Protein AF-A0AAJ1UH63-F1 (afdb_monomer_lite)

Radius of gyration: 32.22 Å; chains: 1; bounding box: 56×25×105 Å

Sequence (119 aa):
MSNEPPLLDRLIAAFDRLKSGQPEVLPPGALVSQNNVAREAGIPPAHFKKSRFGPLIAEVQAYVAQRDGALLSERAKSSSLELKLADAVARISELKSERDHLRSLLLSAEMKLAELARR

Secondary structure (DSSP, 8-state):
------HHHHHHHHHHHHHTT--SSSPTTPPP-HHHHHHHTTS-GGG--HHHHHHHHHHHHHHHHHHHHHHHHHHHHHHHHHHHHHHHHHHHHHHHHHHHHHHHHHHHHHHHHHHHTT-

pLDDT: mean 86.59, std 12.77, range [38.72, 97.81]

Foldseek 3Di:
DDPDDPLLVLLVVLQVCQVVQNQPQDDRPDHQDLQSSQVSSVHGSVVSDCVVRVPSNVVSVVVCCVVVVVVVVVVVVVVVVVVVVVVVVVVVVVVVVVVVVVVVVVVVVVVVVVVVVVD

Structure (mmCIF, N/CA/C/O backbone):
data_AF-A0AAJ1UH63-F1
#
_entry.id   AF-A0AAJ1UH63-F1
#
loop_
_atom_site.group_PDB
_atom_site.id
_atom_site.type_symbol
_atom_site.label_atom_id
_atom_site.label_alt_id
_atom_site.label_comp_id
_atom_site.label_asym_id
_atom_site.label_ent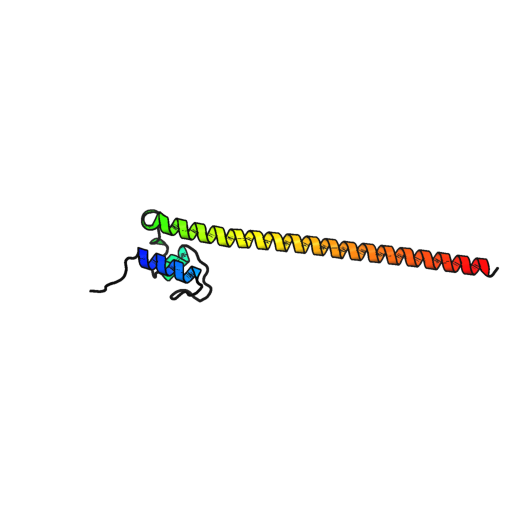ity_id
_atom_site.label_seq_id
_atom_site.pdbx_PDB_ins_code
_atom_site.Cartn_x
_atom_site.Cartn_y
_atom_site.Cartn_z
_atom_site.occupancy
_atom_site.B_iso_or_equiv
_atom_site.auth_seq_id
_atom_site.auth_comp_id
_atom_site.auth_asym_id
_atom_site.auth_atom_id
_atom_site.pdbx_PDB_model_num
ATOM 1 N N . MET A 1 1 ? 16.669 -11.370 -43.315 1.00 38.72 1 MET A N 1
ATOM 2 C CA . MET A 1 1 ? 16.872 -10.037 -42.711 1.00 38.72 1 MET A CA 1
ATOM 3 C C . MET A 1 1 ? 15.867 -9.929 -41.584 1.00 38.72 1 MET A C 1
ATOM 5 O O . MET A 1 1 ? 14.677 -9.944 -41.868 1.00 38.72 1 MET A O 1
ATOM 9 N N . SER A 1 2 ? 16.311 -10.006 -40.332 1.00 48.81 2 SER A N 1
ATOM 10 C CA . SER A 1 2 ? 15.406 -10.068 -39.181 1.00 48.81 2 SER A CA 1
ATOM 11 C C . SER A 1 2 ? 14.590 -8.777 -39.102 1.00 48.81 2 SER A C 1
ATOM 13 O O . SER A 1 2 ? 15.155 -7.709 -38.882 1.00 48.81 2 SER A O 1
ATOM 15 N N . ASN A 1 3 ? 13.277 -8.885 -39.324 1.00 59.88 3 ASN A N 1
ATOM 16 C CA . ASN A 1 3 ? 12.290 -7.813 -39.163 1.00 59.88 3 ASN A CA 1
ATOM 17 C C . ASN A 1 3 ? 12.038 -7.601 -37.665 1.00 59.88 3 ASN A C 1
ATOM 19 O O . ASN A 1 3 ? 10.971 -7.881 -37.128 1.00 59.88 3 ASN A O 1
ATOM 23 N N . GLU A 1 4 ? 13.092 -7.229 -36.955 1.00 62.56 4 GLU A N 1
ATOM 24 C CA . GLU A 1 4 ? 13.017 -6.994 -35.529 1.00 62.56 4 GLU A CA 1
ATOM 25 C C . GLU A 1 4 ? 12.372 -5.615 -35.312 1.00 62.56 4 GLU A C 1
ATOM 27 O O . GLU A 1 4 ? 12.856 -4.632 -35.883 1.00 62.56 4 GLU A O 1
ATOM 32 N N . PRO A 1 5 ? 11.281 -5.510 -34.530 1.00 75.25 5 PRO A N 1
ATOM 33 C CA . PRO A 1 5 ? 10.576 -4.247 -34.366 1.00 75.25 5 PRO A CA 1
ATOM 34 C C . PRO A 1 5 ? 11.512 -3.181 -33.775 1.00 75.25 5 PRO A C 1
ATOM 36 O O . PRO A 1 5 ? 12.417 -3.532 -32.996 1.00 75.25 5 PRO A O 1
ATOM 39 N N . PRO A 1 6 ? 11.313 -1.895 -34.124 1.00 87.75 6 PRO A N 1
ATOM 40 C CA . PRO A 1 6 ? 12.047 -0.778 -33.549 1.00 87.75 6 PRO A CA 1
ATOM 41 C C . PRO A 1 6 ? 12.139 -0.872 -32.024 1.00 87.75 6 PRO A C 1
ATOM 43 O O . PRO A 1 6 ? 11.203 -1.286 -31.343 1.00 87.75 6 PRO A O 1
ATOM 46 N N . LEU A 1 7 ? 13.277 -0.458 -31.461 1.00 88.31 7 LEU A N 1
ATOM 47 C CA . LEU A 1 7 ? 13.511 -0.536 -30.014 1.00 88.31 7 LEU A CA 1
ATOM 48 C C . LEU A 1 7 ? 12.436 0.210 -29.199 1.00 88.31 7 LEU A C 1
ATOM 50 O O . LEU A 1 7 ? 12.088 -0.221 -28.102 1.00 88.31 7 LEU A O 1
ATOM 54 N N . LEU A 1 8 ? 11.903 1.309 -29.740 1.00 90.44 8 LEU A N 1
ATOM 55 C CA . LEU A 1 8 ? 10.802 2.046 -29.125 1.00 90.44 8 LEU A CA 1
ATOM 56 C C . LEU A 1 8 ? 9.556 1.164 -28.964 1.00 90.44 8 LEU A C 1
ATOM 58 O O . LEU A 1 8 ? 9.001 1.102 -27.872 1.00 90.44 8 LEU A O 1
ATOM 62 N N . ASP A 1 9 ? 9.178 0.429 -30.006 1.00 91.94 9 ASP A N 1
ATOM 63 C CA . ASP A 1 9 ? 7.978 -0.413 -30.006 1.00 91.94 9 ASP A CA 1
ATOM 64 C C . ASP A 1 9 ? 8.105 -1.558 -28.999 1.00 91.94 9 ASP A C 1
ATOM 66 O O . ASP A 1 9 ? 7.150 -1.889 -28.300 1.00 91.94 9 ASP A O 1
ATOM 70 N N . ARG A 1 10 ? 9.313 -2.114 -28.839 1.00 93.19 10 ARG A N 1
ATOM 71 C CA . ARG A 1 10 ? 9.578 -3.128 -27.804 1.00 93.19 10 ARG A CA 1
ATOM 72 C C . ARG A 1 10 ? 9.453 -2.569 -26.398 1.00 93.19 10 ARG A C 1
ATOM 74 O O . ARG A 1 10 ? 8.945 -3.257 -25.519 1.00 93.19 10 ARG A O 1
ATOM 81 N N . LEU A 1 11 ? 9.918 -1.341 -26.177 1.00 94.00 11 LEU A N 1
ATOM 82 C CA . LEU A 1 11 ? 9.798 -0.672 -24.883 1.00 94.00 11 LEU A CA 1
ATOM 83 C C . LEU A 1 11 ? 8.340 -0.336 -24.553 1.00 94.00 11 LEU A C 1
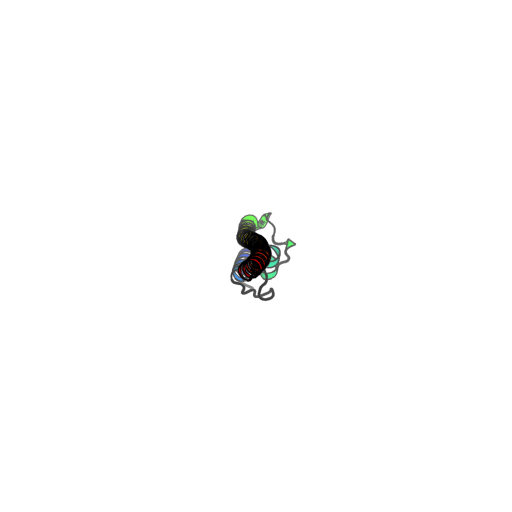ATOM 85 O O . LEU A 1 11 ? 7.944 -0.470 -23.397 1.00 94.00 11 LEU A O 1
ATOM 89 N N . ILE A 1 12 ? 7.547 0.050 -25.554 1.00 93.94 12 ILE A N 1
ATOM 90 C CA . ILE A 1 12 ? 6.104 0.276 -25.405 1.00 93.94 12 ILE A CA 1
ATOM 91 C C . ILE A 1 12 ? 5.400 -1.044 -25.067 1.00 93.94 12 ILE A C 1
ATOM 93 O O . ILE A 1 12 ? 4.725 -1.125 -24.045 1.00 93.94 12 ILE A O 1
ATOM 97 N N . ALA A 1 13 ? 5.640 -2.107 -25.840 1.00 94.56 13 ALA A N 1
ATOM 98 C CA . ALA A 1 13 ? 5.045 -3.419 -25.588 1.00 94.56 13 ALA A CA 1
ATOM 99 C C . ALA A 1 13 ? 5.424 -3.975 -24.204 1.00 94.56 13 ALA A C 1
ATOM 101 O O . ALA A 1 13 ? 4.571 -4.470 -23.470 1.00 94.56 13 ALA A O 1
ATOM 102 N N . ALA A 1 14 ? 6.691 -3.838 -23.805 1.00 94.81 14 ALA A N 1
ATOM 103 C CA . ALA A 1 14 ? 7.162 -4.211 -22.474 1.00 94.81 14 ALA A CA 1
ATOM 104 C C . ALA A 1 14 ? 6.456 -3.423 -21.360 1.00 94.81 14 ALA A C 1
ATOM 106 O O . ALA A 1 14 ? 6.101 -3.982 -20.322 1.00 94.81 14 ALA A O 1
ATOM 107 N N . PHE A 1 15 ? 6.234 -2.124 -21.567 1.00 95.44 15 PHE A N 1
ATOM 108 C CA . PHE A 1 15 ? 5.482 -1.301 -20.628 1.00 95.44 15 PHE A CA 1
ATOM 109 C C . PHE A 1 15 ? 4.021 -1.749 -20.518 1.00 95.44 15 PHE A C 1
ATOM 111 O O . PHE A 1 15 ? 3.519 -1.884 -19.402 1.00 95.44 15 PHE A O 1
ATOM 118 N N . ASP A 1 16 ? 3.362 -2.054 -21.635 1.00 94.81 16 ASP A N 1
ATOM 119 C CA . ASP A 1 16 ? 1.983 -2.551 -21.648 1.00 94.81 16 ASP A CA 1
ATOM 120 C C . ASP A 1 16 ? 1.839 -3.903 -20.942 1.00 94.81 16 ASP A C 1
ATOM 122 O O . ASP A 1 16 ? 0.958 -4.053 -20.092 1.00 94.81 16 ASP A O 1
ATOM 126 N N . ARG A 1 17 ? 2.756 -4.846 -21.189 1.00 93.56 17 ARG A N 1
ATOM 127 C CA . ARG A 1 17 ? 2.790 -6.146 -20.495 1.00 93.56 17 ARG A CA 1
ATOM 128 C C . ARG A 1 17 ? 2.945 -6.013 -18.985 1.00 93.56 17 ARG A C 1
ATOM 130 O O . ARG A 1 17 ? 2.287 -6.721 -18.220 1.00 93.56 17 ARG 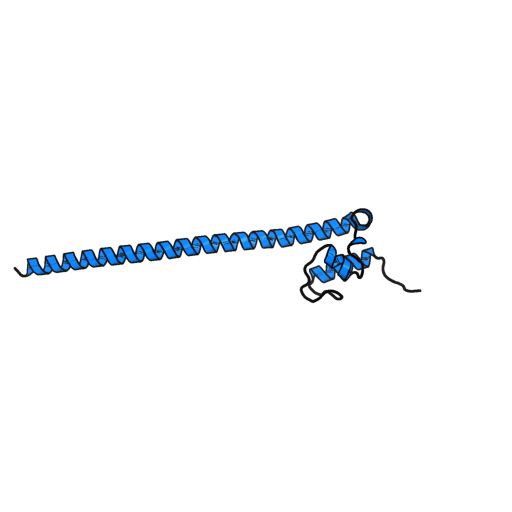A O 1
ATOM 137 N N . LEU A 1 18 ? 3.792 -5.085 -18.535 1.00 93.31 18 LEU A N 1
ATOM 138 C CA . LEU A 1 18 ? 3.957 -4.818 -17.106 1.00 93.31 18 LEU A CA 1
ATOM 139 C C . LEU A 1 18 ? 2.715 -4.149 -16.503 1.00 93.31 18 LEU A C 1
ATOM 141 O O . LEU A 1 18 ? 2.363 -4.464 -15.368 1.00 93.31 18 LEU A O 1
ATOM 145 N N . LYS A 1 19 ? 2.017 -3.276 -17.246 1.00 92.12 19 LYS A N 1
ATOM 146 C CA . LYS A 1 19 ? 0.733 -2.696 -16.805 1.00 92.12 19 LYS A CA 1
ATOM 147 C C . LYS A 1 19 ? -0.358 -3.760 -16.660 1.00 92.12 19 LYS A C 1
ATOM 149 O O . LYS A 1 19 ? -1.152 -3.673 -15.728 1.00 92.12 19 LYS A O 1
ATOM 154 N N . SER A 1 20 ? -0.394 -4.757 -17.546 1.00 90.44 20 SER A N 1
ATOM 155 C CA . SER A 1 20 ? -1.369 -5.857 -17.500 1.00 90.44 20 SER A CA 1
ATOM 156 C C . SER A 1 20 ? -0.972 -7.006 -16.566 1.00 90.44 20 SER A C 1
ATOM 158 O O . SER A 1 20 ? -1.728 -7.966 -16.428 1.00 90.44 20 SER A O 1
ATOM 160 N N . GLY A 1 21 ? 0.208 -6.942 -15.938 1.00 88.56 21 GLY A N 1
ATOM 161 C CA . GLY A 1 21 ? 0.711 -7.990 -15.047 1.00 88.56 21 GLY A CA 1
ATOM 162 C C . GLY A 1 21 ? 1.076 -9.298 -15.758 1.00 88.56 21 GLY A C 1
ATOM 163 O O . GLY A 1 21 ? 1.144 -10.335 -15.105 1.00 88.56 21 GLY A O 1
ATOM 164 N N . GLN A 1 22 ? 1.316 -9.251 -17.072 1.00 90.62 22 GLN A N 1
ATOM 165 C CA . GLN A 1 22 ? 1.680 -10.400 -17.910 1.00 90.62 22 GLN A CA 1
ATOM 166 C C . GLN A 1 22 ? 3.087 -10.208 -18.509 1.00 90.62 22 GLN A C 1
ATOM 168 O O . GLN A 1 22 ? 3.214 -10.060 -19.725 1.00 90.62 22 GLN A O 1
ATOM 173 N N . PRO A 1 23 ? 4.149 -10.125 -17.683 1.00 92.00 23 PRO A N 1
ATOM 174 C CA . PRO A 1 23 ? 5.512 -10.043 -18.193 1.00 92.00 23 PRO A CA 1
ATOM 175 C C . PRO A 1 23 ? 5.919 -11.353 -18.880 1.00 92.00 23 PRO A C 1
ATOM 177 O O . PRO A 1 23 ? 5.549 -12.441 -18.443 1.00 92.00 23 PRO A O 1
ATOM 180 N N . GLU A 1 24 ? 6.698 -11.233 -19.950 1.00 92.69 24 GLU A N 1
ATOM 181 C CA . GLU A 1 24 ? 7.255 -12.355 -20.711 1.00 92.69 24 GLU A CA 1
ATOM 182 C C . GLU A 1 24 ? 8.691 -12.673 -20.278 1.00 92.69 24 GLU A C 1
ATOM 184 O O . GLU A 1 24 ? 9.097 -13.833 -20.290 1.00 92.69 24 GLU A O 1
ATOM 189 N N . VAL A 1 25 ? 9.471 -11.650 -19.905 1.00 91.75 25 VAL A N 1
ATOM 190 C CA . VAL A 1 25 ? 10.890 -11.800 -19.536 1.00 91.75 25 VAL A CA 1
ATOM 191 C C . VAL A 1 25 ? 11.071 -11.768 -18.022 1.00 91.75 25 VAL A C 1
ATOM 193 O O . VAL A 1 25 ? 11.843 -12.546 -17.460 1.00 91.75 25 VAL A O 1
ATOM 196 N N . LEU A 1 26 ? 10.391 -10.843 -17.347 1.00 91.69 26 LEU A N 1
ATOM 197 C CA . LEU A 1 26 ? 10.406 -10.736 -15.894 1.00 91.69 26 LEU A CA 1
ATOM 198 C C . LEU A 1 26 ? 9.431 -11.732 -15.246 1.00 91.69 26 LEU A C 1
ATOM 200 O O . LEU A 1 26 ? 8.466 -12.159 -15.875 1.00 91.69 26 LEU A O 1
ATOM 204 N N . PRO A 1 27 ? 9.645 -12.103 -13.970 1.00 89.00 27 PRO A N 1
ATOM 205 C CA . PRO A 1 27 ? 8.719 -12.979 -13.268 1.00 89.00 27 PRO A CA 1
ATOM 206 C C . PRO A 1 27 ? 7.316 -12.353 -13.155 1.00 89.00 27 PRO A C 1
ATOM 208 O O . PRO A 1 27 ? 7.200 -11.126 -13.030 1.00 89.00 27 PRO A O 1
ATOM 211 N N . PRO A 1 28 ? 6.252 -13.177 -13.126 1.00 84.88 28 PRO A N 1
ATOM 212 C CA . PRO A 1 28 ? 4.891 -12.711 -12.887 1.00 84.88 28 PRO A CA 1
ATOM 213 C C . PRO A 1 28 ? 4.796 -11.851 -11.621 1.00 84.88 28 PRO A C 1
ATOM 215 O O . PRO A 1 28 ? 5.395 -12.166 -10.593 1.00 84.88 28 PRO A O 1
ATOM 218 N N . GLY A 1 29 ? 4.051 -10.746 -11.698 1.00 82.12 29 GLY A N 1
ATOM 219 C CA . GLY A 1 29 ? 3.934 -9.781 -10.598 1.00 82.12 29 GLY A CA 1
ATOM 220 C C . GLY A 1 29 ? 5.065 -8.748 -10.518 1.00 82.12 29 GLY A C 1
ATOM 221 O O . GLY A 1 29 ? 5.094 -7.948 -9.581 1.00 82.12 29 GLY A O 1
ATOM 222 N N . ALA A 1 30 ? 5.985 -8.715 -11.489 1.00 87.69 30 ALA A N 1
ATOM 223 C CA . ALA A 1 30 ? 6.976 -7.650 -11.585 1.00 87.69 30 ALA A CA 1
ATOM 224 C C . ALA A 1 30 ? 6.308 -6.266 -11.670 1.00 87.69 30 ALA A C 1
ATOM 226 O O . ALA A 1 30 ? 5.490 -5.987 -12.545 1.00 87.69 30 ALA A O 1
ATOM 227 N N . LEU A 1 31 ? 6.693 -5.370 -10.760 1.00 88.50 31 LEU A N 1
ATOM 228 C CA . LEU A 1 31 ? 6.152 -4.015 -10.711 1.00 88.50 31 LEU A CA 1
ATOM 229 C C . LEU A 1 31 ? 6.609 -3.189 -11.916 1.00 88.50 31 LEU A C 1
ATOM 231 O O . LEU A 1 31 ? 7.778 -3.221 -12.306 1.00 88.50 31 LEU A O 1
ATOM 235 N N . VAL A 1 32 ? 5.715 -2.349 -12.435 1.00 91.69 32 VAL A N 1
ATOM 236 C CA . VAL A 1 32 ? 6.075 -1.323 -13.418 1.00 91.69 32 VAL A CA 1
ATOM 237 C C . VAL A 1 32 ? 7.121 -0.377 -12.817 1.00 91.69 32 VAL A C 1
ATOM 239 O O . VAL A 1 32 ? 6.901 0.209 -11.754 1.00 91.69 32 VAL A O 1
ATOM 242 N N . SER A 1 33 ? 8.265 -0.257 -13.493 1.00 92.38 33 SER A N 1
ATOM 243 C CA . SER A 1 33 ? 9.332 0.717 -13.234 1.00 92.38 33 SER A CA 1
ATOM 244 C C . SER A 1 33 ? 10.179 0.889 -14.497 1.00 92.38 33 SER A C 1
ATOM 246 O O . SER A 1 33 ? 10.234 -0.018 -15.324 1.00 92.38 33 SER A O 1
ATOM 248 N N . GLN A 1 34 ? 10.893 2.010 -14.640 1.00 91.50 34 GLN A N 1
ATOM 249 C CA . GLN A 1 34 ? 11.759 2.259 -15.803 1.00 91.50 34 GLN A CA 1
ATOM 250 C C . GLN A 1 34 ? 12.779 1.122 -16.029 1.00 91.50 34 GLN A C 1
ATOM 252 O O . GLN A 1 34 ? 12.992 0.682 -17.156 1.00 91.50 34 GLN A O 1
ATOM 257 N N . ASN A 1 35 ? 13.368 0.599 -14.951 1.00 93.38 35 ASN A N 1
ATOM 258 C CA . ASN A 1 35 ? 14.337 -0.497 -15.021 1.00 93.38 35 ASN A CA 1
ATOM 259 C C . ASN A 1 35 ? 13.696 -1.812 -15.464 1.00 93.38 35 ASN A C 1
ATOM 261 O O . ASN A 1 35 ? 14.298 -2.559 -16.234 1.00 93.38 35 ASN A O 1
ATOM 265 N N . ASN A 1 36 ? 12.486 -2.089 -14.979 1.00 93.56 36 ASN A N 1
ATOM 266 C CA . ASN A 1 36 ? 11.769 -3.304 -15.335 1.00 93.56 36 ASN A CA 1
ATOM 267 C C . ASN A 1 36 ? 11.267 -3.243 -16.775 1.00 93.56 36 ASN A C 1
ATOM 269 O O . ASN A 1 36 ? 11.429 -4.222 -17.482 1.00 93.56 36 ASN A O 1
ATOM 273 N N . VAL A 1 37 ? 10.792 -2.086 -17.247 1.00 94.56 37 VAL A N 1
ATOM 274 C CA . VAL A 1 37 ? 10.434 -1.873 -18.660 1.00 94.56 37 VAL A CA 1
ATOM 275 C C . VAL A 1 37 ? 11.636 -2.131 -19.574 1.00 94.56 37 VAL A C 1
ATOM 277 O O . VAL A 1 37 ? 11.506 -2.818 -20.581 1.00 94.56 37 VAL A O 1
ATOM 280 N N . ALA A 1 38 ? 12.828 -1.650 -19.204 1.00 94.44 38 ALA A N 1
ATOM 281 C CA . ALA A 1 38 ? 14.043 -1.913 -19.976 1.00 94.44 38 ALA A CA 1
ATOM 282 C C . ALA A 1 38 ? 14.398 -3.410 -20.019 1.00 94.44 38 ALA A C 1
ATOM 284 O O . ALA A 1 38 ? 14.632 -3.954 -21.097 1.00 94.44 38 ALA A O 1
ATOM 285 N N . ARG A 1 39 ? 14.397 -4.083 -18.859 1.00 94.50 39 ARG A N 1
ATOM 286 C CA . ARG A 1 39 ? 14.691 -5.524 -18.759 1.00 94.50 39 ARG A CA 1
ATOM 287 C C . ARG A 1 39 ? 13.667 -6.375 -19.506 1.00 94.50 39 ARG A C 1
ATOM 289 O O . ARG A 1 39 ? 14.049 -7.320 -20.182 1.00 94.50 39 ARG A O 1
ATOM 296 N N . GLU A 1 40 ? 12.400 -5.998 -19.419 1.00 94.06 40 GLU A N 1
ATOM 297 C CA . GLU A 1 40 ? 11.284 -6.652 -20.098 1.00 94.06 40 GLU A CA 1
ATOM 298 C C . GLU A 1 40 ? 11.352 -6.481 -21.624 1.00 94.06 40 GLU A C 1
ATOM 300 O O . GLU A 1 40 ? 10.992 -7.388 -22.368 1.00 94.06 40 GLU A O 1
ATOM 305 N N . ALA A 1 41 ? 11.892 -5.359 -22.106 1.00 93.38 41 ALA A N 1
ATOM 306 C CA . ALA A 1 41 ? 12.201 -5.141 -23.521 1.00 93.38 41 ALA A CA 1
ATOM 307 C C . ALA A 1 41 ? 13.520 -5.801 -23.976 1.00 93.38 41 ALA A C 1
ATOM 309 O O . ALA A 1 41 ? 13.927 -5.627 -25.127 1.00 93.38 41 ALA A O 1
ATOM 310 N N . GLY A 1 42 ? 14.217 -6.518 -23.086 1.00 92.19 42 GLY A N 1
ATOM 311 C CA . GLY A 1 42 ? 15.479 -7.196 -23.383 1.00 92.19 42 GLY A CA 1
ATOM 312 C C . GLY A 1 42 ? 16.696 -6.271 -23.471 1.00 92.19 42 GLY A C 1
ATOM 313 O O . GLY A 1 42 ? 17.727 -6.675 -24.006 1.00 92.19 42 GLY A O 1
ATOM 314 N N . ILE A 1 43 ? 16.613 -5.038 -22.954 1.00 92.31 43 ILE A N 1
ATOM 315 C CA . ILE A 1 43 ? 17.736 -4.095 -22.959 1.00 92.31 43 ILE A CA 1
ATOM 316 C C . ILE A 1 43 ? 18.259 -3.776 -21.552 1.00 92.31 43 ILE A C 1
ATOM 318 O O . ILE A 1 43 ? 17.506 -3.718 -20.577 1.00 92.31 43 ILE A O 1
ATOM 322 N N . PRO A 1 44 ? 19.564 -3.478 -21.411 1.00 91.50 44 PRO A N 1
ATOM 323 C CA . PRO A 1 44 ? 20.091 -2.986 -20.147 1.00 91.50 44 PRO A CA 1
ATOM 324 C C . PRO A 1 44 ? 19.451 -1.636 -19.772 1.00 91.50 44 PRO A C 1
ATOM 326 O O . PRO A 1 44 ? 19.366 -0.759 -20.639 1.00 91.50 44 PRO A O 1
ATOM 329 N N . PRO A 1 45 ? 19.098 -1.395 -18.493 1.00 89.94 45 PRO A N 1
ATOM 330 C CA . PRO A 1 45 ? 18.500 -0.130 -18.044 1.00 89.94 45 PRO A CA 1
ATOM 331 C C . PRO A 1 45 ? 19.304 1.116 -18.432 1.00 89.94 45 PRO A C 1
ATOM 333 O O . PRO A 1 45 ? 18.736 2.158 -18.747 1.00 89.94 45 PRO A O 1
ATOM 336 N N . ALA A 1 46 ? 20.633 0.987 -18.508 1.00 88.31 46 ALA A N 1
ATOM 337 C CA . ALA A 1 46 ? 21.534 2.047 -18.952 1.00 88.31 46 ALA A CA 1
ATOM 338 C C . ALA A 1 46 ? 21.247 2.553 -20.381 1.00 88.31 46 ALA A C 1
ATOM 340 O O . ALA A 1 46 ? 21.626 3.675 -20.710 1.00 88.31 46 ALA A O 1
ATOM 341 N N . HIS A 1 47 ? 20.582 1.768 -21.233 1.00 87.62 47 HIS A N 1
ATOM 342 C CA . HIS A 1 47 ? 20.229 2.166 -22.597 1.00 87.62 47 HIS A CA 1
ATOM 343 C C . HIS A 1 47 ? 18.895 2.917 -22.684 1.00 87.62 47 HIS A C 1
ATOM 345 O O . HIS A 1 47 ? 18.691 3.656 -23.656 1.00 87.62 47 HIS A O 1
ATOM 351 N N . PHE A 1 48 ? 18.039 2.812 -21.662 1.00 90.38 48 PHE A N 1
ATOM 352 C CA . PHE A 1 48 ? 16.741 3.480 -21.587 1.00 90.38 48 PHE A CA 1
ATOM 353 C C . PHE A 1 48 ? 16.865 4.868 -20.937 1.00 90.38 48 PHE A C 1
ATOM 355 O O . PHE A 1 48 ? 16.503 5.086 -19.780 1.00 90.38 48 PHE A O 1
ATOM 362 N N . LYS A 1 49 ? 17.444 5.816 -21.687 1.00 89.00 49 LYS A N 1
ATOM 363 C CA . LYS A 1 49 ? 17.746 7.185 -21.225 1.00 89.00 49 LYS A CA 1
ATOM 364 C C . LYS A 1 49 ? 16.739 8.221 -21.734 1.00 89.00 49 LYS A C 1
ATOM 366 O O . LYS A 1 49 ? 16.272 8.138 -22.872 1.00 89.00 49 LYS A O 1
ATOM 371 N N . LYS A 1 50 ? 16.514 9.269 -20.927 1.00 83.56 50 LYS A N 1
ATOM 372 C CA . LYS A 1 50 ? 15.631 10.415 -21.241 1.00 83.56 50 LYS A CA 1
ATOM 373 C C . LYS A 1 50 ? 15.972 11.120 -22.555 1.00 83.56 50 LYS A C 1
ATOM 375 O O . LYS A 1 50 ? 15.067 11.579 -23.234 1.00 83.56 50 LYS A O 1
ATOM 380 N N . SER A 1 51 ? 17.249 11.161 -22.937 1.00 87.38 51 SER A N 1
ATOM 381 C CA . SER A 1 51 ? 17.691 11.804 -24.181 1.00 87.38 51 SER A CA 1
ATOM 382 C C . SER A 1 51 ? 17.132 11.156 -25.450 1.00 87.38 51 SER A C 1
ATOM 384 O O . SER A 1 51 ? 17.022 11.832 -26.464 1.00 87.38 51 SER A O 1
ATOM 386 N N . ARG A 1 52 ? 16.796 9.859 -25.408 1.00 85.50 52 ARG A N 1
ATOM 387 C CA . ARG A 1 52 ? 16.287 9.107 -26.569 1.00 85.50 52 ARG A CA 1
ATOM 388 C C . ARG A 1 52 ? 14.815 8.732 -26.445 1.00 85.50 52 ARG A C 1
ATOM 390 O O . ARG A 1 52 ? 14.131 8.638 -27.451 1.00 85.50 52 ARG A O 1
ATOM 397 N N . PHE A 1 53 ? 14.334 8.536 -25.218 1.00 91.12 53 PHE A N 1
ATOM 398 C CA . PHE A 1 53 ? 12.990 8.019 -24.944 1.00 91.12 53 PHE A CA 1
ATOM 399 C C . PHE A 1 53 ? 12.224 8.882 -23.934 1.00 91.12 53 PHE A C 1
ATOM 401 O O . PHE A 1 53 ? 11.461 8.366 -23.121 1.00 91.12 53 PHE A O 1
ATOM 408 N N . GLY A 1 54 ? 12.462 10.196 -23.945 1.00 89.88 54 GLY A N 1
ATOM 409 C CA . GLY A 1 54 ? 11.874 11.155 -23.004 1.00 89.88 54 GLY A CA 1
ATOM 410 C C . GLY A 1 54 ? 10.360 11.004 -22.804 1.00 89.88 54 GLY A C 1
ATOM 411 O O . GLY A 1 54 ? 9.951 10.868 -21.651 1.00 89.88 54 GLY A O 1
ATOM 412 N N . PRO A 1 55 ? 9.546 10.952 -23.878 1.00 92.31 55 PRO A N 1
ATOM 413 C CA . PRO A 1 55 ? 8.095 10.793 -23.763 1.00 92.31 55 PRO A CA 1
ATOM 414 C C . PRO A 1 55 ? 7.680 9.505 -23.039 1.00 92.31 55 PRO A C 1
ATOM 416 O O . PRO A 1 55 ? 6.931 9.562 -22.069 1.00 92.31 55 PRO A O 1
ATOM 419 N N . LEU A 1 56 ? 8.241 8.358 -23.435 1.00 92.38 56 LEU A N 1
ATOM 420 C CA . LEU A 1 56 ? 7.912 7.068 -22.823 1.00 92.38 56 LEU A CA 1
ATOM 421 C C . LEU A 1 56 ? 8.359 6.998 -21.356 1.00 92.38 56 LEU A C 1
ATOM 423 O O . LEU A 1 56 ? 7.645 6.484 -20.504 1.00 92.38 56 LEU A O 1
ATOM 427 N N . ILE A 1 57 ? 9.533 7.545 -21.027 1.00 91.94 57 ILE A N 1
ATOM 428 C CA . ILE A 1 57 ? 9.999 7.600 -19.635 1.00 91.94 57 ILE A CA 1
ATOM 429 C C . ILE A 1 57 ? 9.072 8.476 -18.788 1.00 91.94 57 ILE A C 1
ATOM 431 O O . ILE A 1 57 ? 8.793 8.118 -17.645 1.00 91.94 57 ILE A O 1
ATOM 435 N N . ALA A 1 58 ? 8.586 9.596 -19.329 1.00 90.12 58 ALA A N 1
ATOM 436 C CA . ALA A 1 58 ? 7.623 10.446 -18.636 1.00 90.12 58 ALA A CA 1
ATOM 437 C C . ALA A 1 58 ? 6.303 9.704 -18.377 1.00 90.12 58 ALA A C 1
ATOM 439 O O . ALA A 1 58 ? 5.769 9.789 -17.274 1.00 90.12 58 ALA A O 1
ATOM 440 N N . GLU A 1 59 ? 5.825 8.918 -19.342 1.00 93.44 59 GLU A N 1
ATOM 441 C CA . GLU A 1 59 ? 4.624 8.092 -19.188 1.00 93.44 59 GLU A CA 1
ATOM 442 C C . GLU A 1 59 ? 4.801 7.005 -18.115 1.00 93.44 59 GLU A C 1
ATOM 444 O O . GLU A 1 59 ? 3.966 6.869 -17.220 1.00 93.44 59 GLU A O 1
ATOM 449 N N . VAL A 1 60 ? 5.931 6.289 -18.130 1.00 92.06 60 VAL A N 1
ATOM 450 C CA . VAL A 1 60 ? 6.267 5.297 -17.094 1.00 92.06 60 VAL A CA 1
ATOM 451 C C . VAL A 1 60 ? 6.313 5.952 -15.711 1.00 92.06 60 VAL A C 1
ATOM 453 O O . VAL A 1 60 ? 5.796 5.397 -14.743 1.00 92.06 60 VAL A O 1
ATOM 456 N N . GLN A 1 61 ? 6.914 7.139 -15.602 1.00 89.75 61 GLN A N 1
ATOM 457 C CA . GLN A 1 61 ? 6.988 7.885 -14.344 1.00 89.75 61 GLN A CA 1
ATOM 458 C C . GLN A 1 61 ? 5.608 8.345 -13.868 1.00 89.75 61 GLN A C 1
ATOM 460 O O . GLN A 1 61 ? 5.311 8.212 -12.682 1.00 89.75 61 GLN A O 1
ATOM 465 N N . ALA A 1 62 ? 4.754 8.823 -14.774 1.00 89.19 62 ALA A N 1
ATOM 466 C CA . ALA A 1 62 ? 3.386 9.215 -14.458 1.00 89.19 62 ALA A CA 1
ATOM 467 C C . ALA A 1 62 ? 2.559 8.023 -13.954 1.00 89.19 62 ALA A C 1
ATOM 469 O O . ALA A 1 62 ? 1.880 8.133 -12.934 1.00 89.19 62 ALA A O 1
ATOM 470 N N . TYR A 1 63 ? 2.679 6.864 -14.606 1.00 89.94 63 TYR A N 1
ATOM 471 C CA . TYR A 1 63 ? 2.003 5.638 -14.184 1.00 89.94 63 TYR A CA 1
ATOM 472 C C . TYR A 1 63 ? 2.447 5.186 -12.786 1.00 89.94 63 TYR A C 1
ATOM 474 O O . TYR A 1 63 ? 1.617 4.876 -11.930 1.00 89.94 63 TYR A O 1
ATOM 482 N N . VAL A 1 64 ? 3.760 5.181 -12.524 1.00 88.25 64 VAL A N 1
ATOM 483 C CA . VAL A 1 64 ? 4.303 4.831 -11.201 1.00 88.25 64 VAL A CA 1
ATOM 484 C C . VAL A 1 64 ? 3.824 5.818 -10.139 1.00 88.25 64 VAL A C 1
ATOM 486 O O . VAL A 1 64 ? 3.378 5.386 -9.082 1.00 88.25 64 VAL A O 1
ATOM 489 N N . ALA A 1 65 ? 3.838 7.123 -10.424 1.00 85.00 65 ALA A N 1
ATOM 490 C CA . ALA A 1 65 ? 3.362 8.145 -9.496 1.00 85.00 65 ALA A CA 1
ATOM 491 C C . ALA A 1 65 ? 1.863 8.007 -9.183 1.00 85.00 65 ALA A C 1
ATOM 493 O O . ALA A 1 65 ? 1.465 8.160 -8.031 1.00 85.00 65 ALA A O 1
ATOM 494 N N . GLN A 1 66 ? 1.032 7.678 -10.176 1.00 83.88 66 GLN A N 1
ATOM 495 C CA . GLN A 1 66 ? -0.397 7.434 -9.971 1.00 83.88 66 GLN A CA 1
ATOM 496 C C . GLN A 1 66 ? -0.641 6.190 -9.109 1.00 83.88 66 GLN A C 1
ATOM 498 O O . GLN A 1 66 ? -1.431 6.238 -8.164 1.00 83.88 66 GLN A O 1
ATOM 503 N N . ARG A 1 67 ? 0.060 5.088 -9.398 1.00 81.12 67 ARG A N 1
ATOM 504 C CA . ARG A 1 67 ? -0.038 3.850 -8.618 1.00 81.12 67 ARG A CA 1
ATOM 505 C C . ARG A 1 67 ? 0.441 4.060 -7.184 1.00 81.12 67 ARG A C 1
ATOM 507 O O . ARG A 1 67 ? -0.265 3.718 -6.242 1.00 81.12 67 ARG A O 1
ATOM 514 N N . ASP A 1 68 ? 1.623 4.639 -7.007 1.00 71.25 68 ASP A N 1
ATOM 515 C CA . ASP A 1 68 ? 2.225 4.817 -5.688 1.00 71.25 68 ASP A CA 1
ATOM 516 C C . ASP A 1 68 ? 1.483 5.895 -4.883 1.00 71.25 68 ASP A C 1
ATOM 518 O O . ASP A 1 68 ? 1.303 5.737 -3.680 1.00 71.25 68 ASP A O 1
ATOM 522 N N . GLY A 1 69 ? 0.953 6.939 -5.529 1.00 65.81 69 GLY A N 1
ATOM 523 C CA . GLY A 1 69 ? 0.058 7.911 -4.897 1.00 65.81 69 GLY A CA 1
ATOM 524 C C . GLY A 1 69 ? -1.238 7.277 -4.380 1.00 65.81 69 GLY A C 1
ATOM 525 O O . GLY A 1 69 ? -1.674 7.585 -3.269 1.00 65.81 69 GLY A O 1
ATOM 526 N N . ALA A 1 70 ? -1.817 6.335 -5.131 1.00 60.28 70 ALA A N 1
ATOM 527 C CA . ALA A 1 70 ? -2.963 5.553 -4.670 1.00 60.28 70 ALA A CA 1
ATOM 528 C C . ALA A 1 70 ? -2.597 4.646 -3.477 1.00 60.28 70 ALA A C 1
ATOM 530 O O . ALA A 1 70 ? -3.304 4.649 -2.469 1.00 60.28 70 ALA A O 1
ATOM 531 N N . LEU A 1 71 ? -1.455 3.952 -3.535 1.00 58.09 71 LEU A N 1
ATOM 532 C CA . LEU A 1 71 ? -0.984 3.068 -2.458 1.00 58.09 71 LEU A CA 1
ATOM 533 C C . LEU A 1 71 ? -0.610 3.829 -1.174 1.00 58.09 71 LEU A C 1
ATOM 535 O O . LEU A 1 71 ? -0.868 3.351 -0.068 1.00 58.09 71 LEU A O 1
ATOM 539 N N . LEU A 1 72 ? -0.021 5.021 -1.294 1.00 57.28 72 LEU A N 1
ATOM 540 C CA . LEU A 1 72 ? 0.273 5.896 -0.156 1.00 57.28 72 LEU A CA 1
ATOM 541 C C . LEU A 1 72 ? -1.015 6.429 0.486 1.00 57.28 72 LEU A C 1
ATOM 543 O O . LEU A 1 72 ? -1.110 6.469 1.713 1.00 57.28 72 LEU A O 1
ATOM 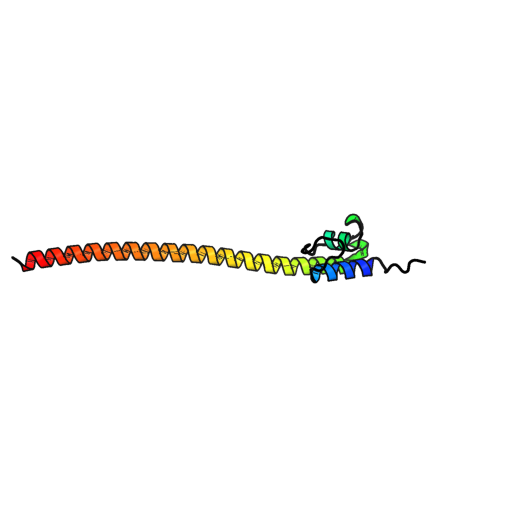547 N N . SER A 1 73 ? -2.024 6.779 -0.321 1.00 58.09 73 SER A N 1
ATOM 548 C CA . SER A 1 73 ? -3.344 7.186 0.178 1.00 58.09 73 SER A CA 1
ATOM 549 C C . SER A 1 73 ? -4.043 6.055 0.937 1.00 58.09 73 SER A C 1
ATOM 551 O O . SER A 1 73 ? -4.657 6.293 1.975 1.00 58.09 73 SER A O 1
ATOM 553 N N . GLU A 1 74 ? -3.931 4.818 0.457 1.00 56.81 74 GLU A N 1
ATOM 554 C CA . GLU A 1 74 ? -4.553 3.651 1.084 1.00 56.81 74 GLU A CA 1
ATOM 555 C C . GLU A 1 74 ? -3.879 3.272 2.412 1.00 56.81 74 GLU A C 1
ATOM 557 O O . GLU A 1 74 ? -4.566 3.082 3.416 1.00 56.81 74 GLU A O 1
ATOM 562 N N . ARG A 1 75 ? -2.540 3.298 2.471 1.00 54.91 75 ARG A N 1
ATOM 563 C CA . ARG A 1 75 ? -1.779 3.082 3.719 1.00 54.91 75 ARG A CA 1
ATOM 564 C C . ARG A 1 75 ? -2.009 4.170 4.770 1.00 54.91 75 ARG A C 1
ATOM 566 O O . ARG A 1 75 ? -2.048 3.877 5.961 1.00 54.91 75 ARG A O 1
ATOM 573 N N . ALA A 1 76 ? -2.166 5.426 4.354 1.00 59.16 76 ALA A N 1
ATOM 574 C CA . ALA A 1 76 ? -2.488 6.517 5.276 1.00 59.16 76 ALA A CA 1
ATOM 575 C C . ALA A 1 76 ? -3.914 6.391 5.847 1.00 59.16 76 ALA A C 1
ATOM 577 O O . ALA A 1 76 ? -4.170 6.757 6.995 1.00 59.16 76 ALA A O 1
ATOM 578 N N . LYS A 1 77 ? -4.854 5.848 5.063 1.00 59.62 77 LYS A N 1
ATOM 579 C CA . LYS A 1 77 ? -6.212 5.555 5.537 1.00 59.62 77 LYS A CA 1
ATOM 580 C C . LYS A 1 77 ? -6.221 4.377 6.507 1.00 59.62 77 LYS A C 1
ATOM 582 O O . LYS A 1 77 ? -6.896 4.472 7.528 1.00 59.62 77 LYS A O 1
ATOM 587 N N . SER A 1 78 ? -5.466 3.310 6.236 1.00 60.91 78 SER A N 1
ATOM 588 C CA . SER A 1 78 ? -5.403 2.152 7.135 1.00 60.91 78 SER A CA 1
ATOM 589 C C . SER A 1 78 ? -4.799 2.516 8.493 1.00 60.91 78 SER A C 1
ATOM 591 O O . SER A 1 78 ? -5.390 2.183 9.515 1.00 60.91 78 SER A O 1
ATOM 593 N N . SER A 1 79 ? -3.716 3.301 8.529 1.00 66.62 79 SER A N 1
ATOM 594 C CA . SER A 1 79 ? -3.111 3.740 9.796 1.00 66.62 79 SER A CA 1
ATOM 595 C C . SER A 1 79 ? -4.029 4.665 10.605 1.00 66.62 79 SER A C 1
ATOM 597 O O . SER A 1 79 ? -4.119 4.544 11.826 1.00 66.62 79 SER A O 1
ATOM 599 N N . SER A 1 80 ? -4.781 5.554 9.946 1.00 71.81 80 SER A N 1
ATOM 600 C CA . SER A 1 80 ? -5.782 6.389 10.624 1.00 71.81 80 SER A CA 1
ATOM 601 C C . SER A 1 80 ? -6.935 5.562 11.204 1.00 71.81 80 SER A C 1
ATOM 603 O O . SER A 1 80 ? -7.433 5.877 12.285 1.00 71.81 80 SER A O 1
ATOM 605 N N . LEU A 1 81 ? -7.363 4.505 10.508 1.00 71.56 81 LEU A N 1
ATOM 606 C CA . LEU A 1 81 ? -8.407 3.599 10.988 1.00 71.56 81 LEU A CA 1
ATOM 607 C C . LEU A 1 81 ? -7.927 2.747 12.168 1.00 71.56 81 LEU A C 1
ATOM 609 O O . LEU A 1 81 ? -8.673 2.598 13.132 1.00 71.56 81 LEU A O 1
ATOM 613 N N . GLU A 1 82 ? -6.691 2.250 12.132 1.00 74.88 82 GLU A N 1
ATOM 614 C CA . GLU A 1 82 ? -6.079 1.501 13.238 1.00 74.88 82 GLU A CA 1
ATOM 615 C C . GLU A 1 82 ? -5.976 2.348 14.511 1.00 74.88 82 GLU A C 1
ATOM 617 O O . GLU A 1 82 ? -6.363 1.893 15.588 1.00 74.88 82 GLU A O 1
ATOM 622 N N . LEU A 1 83 ? -5.543 3.609 14.388 1.00 78.06 83 LEU A N 1
ATOM 623 C CA . LEU A 1 83 ? -5.489 4.542 15.517 1.00 78.06 83 LEU A CA 1
ATOM 624 C C . LEU A 1 83 ? -6.882 4.823 16.098 1.00 78.06 83 LEU A C 1
ATOM 626 O O . LEU A 1 83 ? -7.059 4.792 17.313 1.00 78.06 83 LEU A O 1
ATOM 630 N N . LYS A 1 84 ? -7.887 5.047 15.242 1.00 84.56 84 LYS A N 1
ATOM 631 C CA . LYS A 1 84 ? -9.279 5.255 15.681 1.00 84.56 84 LYS A CA 1
ATOM 632 C C . LYS A 1 84 ? -9.869 4.018 16.352 1.00 84.56 84 LYS A C 1
ATOM 634 O O . LYS A 1 84 ? -10.631 4.148 17.305 1.00 84.56 84 LYS A O 1
ATOM 639 N N . LEU A 1 85 ? -9.536 2.825 15.861 1.00 88.81 85 LEU A N 1
ATOM 640 C CA . LEU A 1 85 ? -9.978 1.574 16.466 1.00 88.81 85 LEU A CA 1
ATOM 641 C C . LEU A 1 85 ? -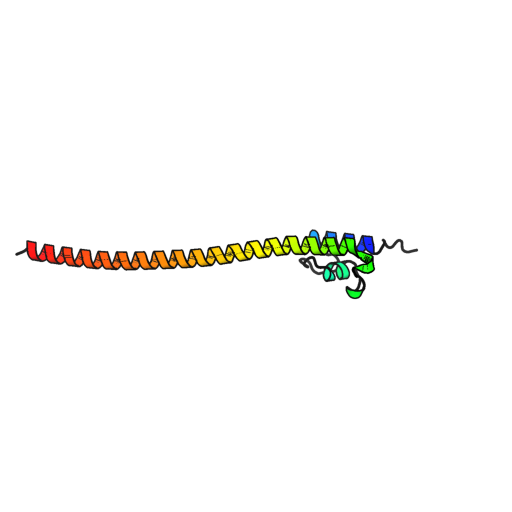9.355 1.389 17.853 1.00 88.81 85 LEU A C 1
ATOM 643 O O . LEU A 1 85 ? -10.069 1.045 18.791 1.00 88.81 85 LEU A O 1
ATOM 647 N N . ALA A 1 86 ? -8.053 1.651 17.990 1.00 87.81 86 ALA A N 1
ATOM 648 C CA . ALA A 1 86 ? -7.363 1.580 19.274 1.00 87.81 86 ALA A CA 1
ATOM 649 C C . ALA A 1 86 ? -7.978 2.545 20.302 1.00 87.81 86 ALA A C 1
ATOM 651 O O . ALA A 1 86 ? -8.265 2.136 21.428 1.00 87.81 86 ALA A O 1
ATOM 652 N N . ASP A 1 87 ? -8.258 3.785 19.893 1.00 93.31 87 ASP A N 1
ATOM 653 C CA . ASP A 1 87 ? -8.913 4.796 20.731 1.00 93.31 87 ASP A CA 1
ATOM 654 C C . ASP A 1 87 ? -10.336 4.374 21.145 1.00 93.31 87 ASP A C 1
ATOM 656 O O . ASP A 1 87 ? -10.691 4.398 22.324 1.00 93.31 87 ASP A O 1
ATOM 660 N N . ALA A 1 88 ? -11.137 3.864 20.202 1.00 92.38 88 ALA A N 1
ATOM 661 C CA . ALA A 1 88 ? -12.479 3.362 20.494 1.00 92.38 88 ALA A CA 1
ATOM 662 C C . ALA A 1 88 ? -12.466 2.175 21.477 1.00 92.38 88 ALA A C 1
ATOM 664 O O . ALA A 1 88 ? -13.304 2.102 22.379 1.00 92.38 88 ALA A O 1
ATOM 665 N N . VAL A 1 89 ? -11.511 1.249 21.336 1.00 95.25 89 VAL A N 1
ATOM 666 C CA . VAL A 1 89 ? -11.344 0.109 22.253 1.00 95.25 89 VAL A CA 1
ATOM 667 C C . VAL A 1 89 ? -10.934 0.581 23.647 1.00 95.25 89 VAL A C 1
ATOM 669 O O . VAL A 1 89 ? -11.522 0.124 24.633 1.00 95.25 89 VAL A O 1
ATOM 672 N N . ALA A 1 90 ? -9.984 1.516 23.740 1.00 93.81 90 ALA A N 1
ATOM 673 C CA . ALA A 1 90 ? -9.581 2.119 25.007 1.00 93.81 90 ALA A CA 1
ATOM 674 C C . ALA A 1 90 ? -10.780 2.783 25.697 1.00 93.81 90 ALA A C 1
ATOM 676 O O . ALA A 1 90 ? -11.064 2.494 26.862 1.00 93.81 90 ALA A O 1
ATOM 677 N N . ARG A 1 91 ? -11.575 3.555 24.946 1.00 95.12 91 ARG A N 1
ATOM 678 C CA . ARG A 1 91 ? -12.765 4.223 25.475 1.00 95.12 91 ARG A CA 1
ATOM 679 C C . ARG A 1 91 ? -13.824 3.248 25.983 1.00 95.12 91 ARG A C 1
ATOM 681 O O . ARG A 1 91 ? -14.416 3.465 27.038 1.00 95.12 91 ARG A O 1
ATOM 688 N N . ILE A 1 92 ? -14.061 2.150 25.265 1.00 96.94 92 ILE A N 1
ATOM 689 C CA . ILE A 1 92 ? -14.973 1.090 25.717 1.00 96.94 92 ILE A CA 1
ATOM 690 C C . ILE A 1 92 ? -14.466 0.456 27.017 1.00 96.94 92 ILE A C 1
ATOM 692 O O . ILE A 1 92 ? -15.271 0.139 27.894 1.00 96.94 92 ILE A O 1
ATOM 696 N N . SER A 1 93 ? -13.154 0.254 27.150 1.00 95.81 93 SER A N 1
ATOM 697 C CA . SER A 1 93 ? -12.556 -0.304 28.364 1.00 95.81 93 SER A CA 1
ATOM 698 C C . SER A 1 93 ? -12.736 0.625 29.567 1.00 95.81 93 SER A C 1
ATOM 700 O O . SER A 1 93 ? -13.162 0.169 30.629 1.00 95.81 93 SER A O 1
ATOM 702 N N . GLU A 1 94 ? -12.488 1.924 29.395 1.00 96.50 94 GLU A N 1
ATOM 703 C CA . GLU A 1 94 ? -12.721 2.937 30.433 1.00 96.50 94 GLU A CA 1
ATOM 704 C C . GLU A 1 94 ? -14.181 2.951 30.890 1.00 96.50 94 GLU A C 1
ATOM 706 O O . GLU A 1 94 ? -14.459 2.810 32.080 1.00 96.50 94 GLU A O 1
ATOM 711 N N . LEU A 1 95 ? -15.121 3.030 29.942 1.00 97.25 95 LEU A N 1
ATOM 712 C CA . LEU A 1 95 ? -16.554 3.061 30.243 1.00 97.25 95 LEU A CA 1
ATOM 713 C C . LEU A 1 95 ? -17.026 1.787 30.957 1.00 97.25 95 LEU A C 1
ATOM 715 O O . LEU A 1 95 ? -17.901 1.844 31.822 1.00 97.25 95 LEU A O 1
ATOM 719 N N . LYS A 1 96 ? -16.453 0.623 30.625 1.00 97.19 96 LYS A N 1
ATOM 720 C CA . LYS A 1 96 ? -16.731 -0.630 31.344 1.00 97.19 96 LYS A CA 1
ATOM 721 C C . LYS A 1 96 ? -16.239 -0.564 32.789 1.00 97.19 96 LYS A C 1
ATOM 723 O O . LYS A 1 96 ? -16.999 -0.924 33.683 1.00 97.19 96 LYS A O 1
ATOM 728 N N . SER A 1 97 ? -15.020 -0.074 33.010 1.00 96.31 97 SER A N 1
ATOM 729 C CA . SER A 1 97 ? -14.452 0.081 34.353 1.00 96.31 97 SER A CA 1
ATOM 730 C C . SER A 1 97 ? -15.268 1.055 35.206 1.00 96.31 97 SER A C 1
ATOM 732 O O . SER A 1 97 ? -15.578 0.761 36.359 1.00 96.31 97 SER A O 1
ATOM 734 N N . GLU A 1 98 ? -15.660 2.195 34.638 1.00 97.12 98 GLU A N 1
ATOM 735 C CA . GLU A 1 98 ? -16.484 3.196 35.319 1.00 97.12 98 GLU A CA 1
ATOM 736 C C . GLU A 1 98 ? -17.859 2.627 35.694 1.00 97.12 98 GLU A C 1
ATOM 738 O O . GLU A 1 98 ? -18.296 2.731 36.841 1.00 97.12 98 GLU A O 1
ATOM 743 N N . ARG A 1 99 ? -18.512 1.929 34.759 1.00 97.81 99 ARG A N 1
ATOM 744 C CA . ARG A 1 99 ? -19.778 1.231 35.013 1.00 97.81 99 ARG A CA 1
ATOM 745 C C . ARG A 1 99 ? -19.652 0.217 36.148 1.00 97.81 99 ARG A C 1
ATOM 747 O O . ARG A 1 99 ? -20.540 0.141 36.996 1.00 97.81 99 ARG A O 1
ATOM 754 N N . ASP A 1 100 ? -18.595 -0.588 36.151 1.00 97.62 100 ASP A N 1
ATOM 755 C CA . ASP A 1 100 ? -18.408 -1.635 37.158 1.00 97.62 100 ASP A CA 1
ATOM 756 C C . ASP A 1 100 ? -18.133 -1.028 38.543 1.00 97.62 100 ASP A C 1
ATOM 758 O O . ASP A 1 100 ? -18.673 -1.505 39.545 1.00 97.62 100 ASP A O 1
ATOM 762 N N . HIS A 1 101 ? -17.409 0.093 38.597 1.00 97.25 101 HIS A N 1
ATOM 763 C CA . HIS A 1 101 ? -17.231 0.871 39.820 1.00 97.25 101 HIS A CA 1
ATOM 764 C C . HIS A 1 101 ? -18.559 1.428 40.356 1.00 97.25 101 HIS A C 1
ATOM 766 O O . HIS A 1 101 ? -18.897 1.212 41.521 1.00 97.25 101 HIS A O 1
ATOM 772 N N . LEU A 1 102 ? -19.356 2.077 39.502 1.00 97.31 102 LEU A N 1
ATOM 773 C CA . LEU A 1 102 ? -2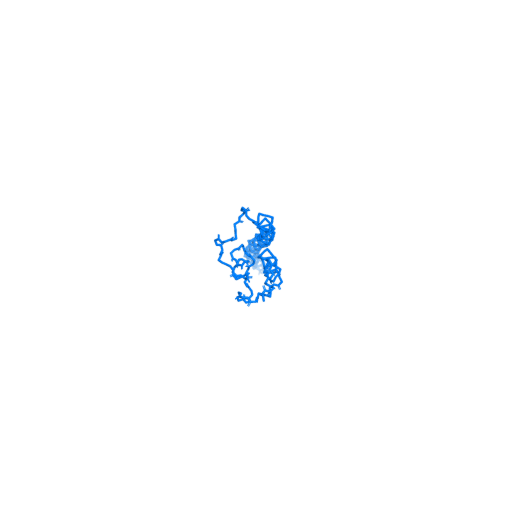0.657 2.635 39.886 1.00 97.31 102 LEU A CA 1
ATOM 774 C C . LEU A 1 102 ? -21.634 1.554 40.364 1.00 97.31 102 LEU A C 1
ATOM 776 O O . LEU A 1 102 ? -22.353 1.762 41.338 1.00 97.31 102 LEU A O 1
ATOM 780 N N . ARG A 1 103 ? -21.633 0.376 39.731 1.00 97.50 103 ARG A N 1
ATOM 781 C CA . ARG A 1 103 ? -22.445 -0.771 40.169 1.00 97.50 103 ARG A CA 1
ATOM 782 C C . ARG A 1 103 ? -22.037 -1.282 41.547 1.00 97.50 103 ARG A C 1
ATOM 784 O O . ARG A 1 103 ? -22.909 -1.611 42.345 1.00 97.50 103 ARG A O 1
ATOM 791 N N . SER A 1 104 ? -20.738 -1.319 41.838 1.00 97.12 104 SER A N 1
ATOM 792 C CA . SER A 1 104 ? -20.235 -1.688 43.166 1.00 97.12 104 SER A CA 1
ATOM 793 C C . SER A 1 104 ? -20.692 -0.692 44.240 1.00 97.12 104 SER A C 1
ATOM 795 O O . SER A 1 104 ? -21.180 -1.092 45.300 1.00 97.12 104 SER A O 1
ATOM 797 N N . LEU A 1 105 ? -20.619 0.612 43.943 1.00 97.12 105 LEU A N 1
ATOM 798 C CA . LEU A 1 105 ? -21.115 1.660 44.840 1.00 97.12 105 LEU A CA 1
ATOM 799 C C . LEU A 1 105 ? -22.629 1.564 45.061 1.00 97.12 105 LEU A C 1
ATOM 801 O O . LEU A 1 105 ? -23.081 1.680 46.201 1.00 97.12 105 LEU A O 1
ATOM 805 N N . LEU A 1 106 ? -23.398 1.314 43.998 1.00 97.50 106 LEU A N 1
ATOM 806 C CA . LEU A 1 106 ? -24.847 1.145 44.079 1.00 97.50 106 LEU A CA 1
ATOM 807 C C . LEU A 1 106 ? -25.216 -0.044 44.971 1.00 97.50 106 LEU A C 1
ATOM 809 O O . LEU A 1 106 ? -25.989 0.124 45.908 1.00 97.50 106 LEU A O 1
ATOM 813 N N . LEU A 1 107 ? -24.594 -1.206 44.752 1.00 97.19 107 LEU A N 1
ATOM 814 C CA . LEU A 1 107 ? -24.820 -2.396 45.574 1.00 97.19 107 LEU A CA 1
ATOM 815 C C . LEU A 1 107 ? -24.490 -2.133 47.052 1.00 97.19 107 LEU A C 1
ATOM 817 O O . LEU A 1 107 ? -25.237 -2.528 47.943 1.00 97.19 107 LEU A O 1
ATOM 821 N N . SER A 1 108 ? -23.386 -1.431 47.330 1.00 95.75 108 SER A N 1
ATOM 822 C CA . SER A 1 108 ? -23.016 -1.031 48.695 1.00 95.75 108 SER A CA 1
ATOM 823 C C . SER A 1 108 ? -24.077 -0.138 49.348 1.00 95.75 108 SER A C 1
ATOM 825 O O . SER A 1 108 ? -24.419 -0.332 50.517 1.00 95.75 108 SER A O 1
ATOM 827 N N . ALA A 1 109 ? -24.632 0.817 48.599 1.00 95.75 109 ALA A N 1
ATOM 828 C CA . ALA A 1 109 ? -25.704 1.682 49.080 1.00 95.75 109 ALA A CA 1
ATOM 829 C C . ALA A 1 109 ? -27.005 0.901 49.332 1.00 95.75 109 ALA A C 1
ATOM 831 O O . ALA A 1 109 ? -27.616 1.066 50.388 1.00 95.75 109 ALA A O 1
ATOM 832 N N . GLU A 1 110 ? -27.391 0.012 48.416 1.00 96.19 110 GLU A N 1
ATOM 833 C CA . GLU A 1 110 ? -28.569 -0.853 48.555 1.00 96.19 110 GLU A CA 1
ATOM 834 C C . GLU A 1 110 ? -28.464 -1.765 49.784 1.00 96.19 110 GLU A C 1
ATOM 836 O O . GLU A 1 110 ? -29.420 -1.878 50.552 1.00 96.19 110 GLU A O 1
ATOM 841 N N . MET A 1 111 ? -27.289 -2.354 50.037 1.00 96.06 111 MET A N 1
ATOM 842 C CA . MET A 1 111 ? -27.052 -3.165 51.237 1.00 96.06 111 MET A CA 1
ATOM 843 C C . MET A 1 111 ? -27.204 -2.351 52.527 1.00 96.06 111 MET A C 1
ATOM 845 O O . MET A 1 111 ? -27.855 -2.813 53.463 1.00 96.06 111 MET A O 1
ATOM 849 N N . LYS A 1 112 ? -26.653 -1.130 52.578 1.00 95.12 112 LYS A N 1
ATOM 850 C CA . LYS A 1 112 ? -26.793 -0.241 53.746 1.00 95.12 112 LYS A CA 1
ATOM 851 C C . LYS A 1 112 ? -28.248 0.148 53.993 1.00 95.12 112 LYS A C 1
ATOM 853 O O . LYS A 1 112 ? -28.696 0.137 55.136 1.00 95.12 112 LYS A O 1
ATOM 858 N N . LEU A 1 113 ? -28.995 0.465 52.936 1.00 95.44 113 LEU A N 1
ATOM 859 C CA . LEU A 1 113 ? -30.425 0.757 53.041 1.00 95.44 113 LEU A CA 1
ATOM 860 C C . LEU A 1 113 ? -31.202 -0.453 53.566 1.00 95.44 113 LEU A C 1
ATOM 862 O O . LEU A 1 113 ? -32.033 -0.305 54.458 1.00 95.44 113 LEU A O 1
ATOM 866 N N . ALA A 1 114 ? -30.898 -1.651 53.064 1.00 94.25 114 ALA A N 1
ATOM 867 C CA . ALA A 1 114 ? -31.523 -2.883 53.529 1.00 94.25 114 ALA A CA 1
ATOM 868 C C . ALA A 1 114 ? -31.185 -3.213 54.993 1.00 94.25 114 ALA A C 1
ATOM 870 O O . ALA A 1 114 ? -32.008 -3.824 55.671 1.00 94.25 114 ALA A O 1
ATOM 871 N N . GLU A 1 115 ? -29.999 -2.841 55.484 1.00 94.25 115 GLU A N 1
ATOM 872 C CA . GLU A 1 115 ? -29.642 -2.976 56.901 1.00 94.25 115 GLU A CA 1
ATOM 873 C C . GLU A 1 115 ? -30.446 -2.003 57.769 1.00 94.25 115 GLU A C 1
ATOM 875 O O . GLU A 1 115 ? -31.027 -2.411 58.774 1.00 94.25 115 GLU A O 1
ATOM 880 N N . LEU A 1 116 ? -30.527 -0.731 57.362 1.00 94.00 116 LEU A N 1
ATOM 881 C CA . LEU A 1 116 ? -31.293 0.290 58.079 1.00 94.00 116 LEU A CA 1
ATOM 882 C C . LEU A 1 116 ? -32.791 -0.030 58.115 1.00 94.00 116 LEU A C 1
ATOM 884 O O . LEU A 1 116 ? -33.425 0.197 59.136 1.00 94.00 116 LEU A O 1
ATOM 888 N N . ALA A 1 117 ? -33.345 -0.591 57.039 1.00 90.50 117 ALA A N 1
ATOM 889 C CA . ALA A 1 117 ? -34.757 -0.964 56.959 1.00 90.50 117 ALA A CA 1
ATOM 890 C C . ALA A 1 117 ? -35.140 -2.183 57.824 1.00 90.50 117 ALA A C 1
ATOM 892 O O . ALA A 1 117 ? -36.326 -2.449 58.000 1.00 90.50 117 ALA A O 1
ATOM 893 N N . ARG A 1 118 ? -34.163 -2.955 58.325 1.00 85.31 118 ARG A N 1
ATOM 894 C CA . ARG A 1 118 ? -34.389 -4.115 59.212 1.00 85.31 118 ARG A CA 1
ATOM 895 C C . ARG A 1 118 ? -34.240 -3.790 60.701 1.00 85.31 118 ARG A C 1
ATOM 897 O O . ARG A 1 118 ? -34.421 -4.694 61.516 1.00 85.31 118 ARG A O 1
ATOM 904 N N . ARG A 1 119 ? -33.860 -2.559 61.044 1.00 56.50 119 ARG A N 1
ATOM 905 C CA . ARG A 1 119 ? -33.810 -2.056 62.422 1.00 56.50 119 ARG A CA 1
ATOM 906 C C . ARG A 1 119 ? -35.123 -1.372 62.772 1.00 56.50 119 ARG A C 1
ATOM 908 O O . ARG A 1 119 ? -35.510 -1.484 63.953 1.00 56.50 119 ARG A O 1
#

=== Feature glossary ===
Key to the feature types in this record:

Secondary structure (8-state, DSSP). Secondary structure is the local, repeating backbone conformation. DSSP classifies it into eight states by reading the hydrogen-bond network: three helix types (H, G, I), two β types (E, B), two non-regular types (T, S), and unstructured coil (-).

Backbone torsions (φ/ψ). Backbone dihedral angles. Every residue except chain termini has a φ (preceding-C → N → Cα → C) and a ψ (N → Cα → C → next-N). They are reported in degrees following the IUPAC sign convention. Secondary structure is essentially a statement about which (φ, ψ) basin each residue occupies.

Predicted aligned error. Predicted Aligned Error (PAE) is an AlphaFold confidence matrix: entry (i, j) is the expected error in the position of residue j, in ångströms, when the prediction is superimposed on the true structure at residue i. Low PAE within a block of residues means that block is internally rigid and well-predicted; high PAE between two blocks means their relative placement is uncertain even if each block individually is confident.

B-factor. B-factor (Debye–Waller factor) reflects atomic displacement in the crystal lattice. It is an experimental observable (units Å²), not a prediction; low values mean the atom is pinned down, high values mean it moves or is heterogeneous across the crystal.

Secondary structure (3-state, P-SEA). Three-state secondary structure (P-SEA) collapses the eight DSSP classes into helix (a), strand (b), and coil (c). P-SEA assigns these from Cα geometry alone — distances and angles — without requiring backbone oxygens, so it works on any Cα trace.

Sequence. Primary structure: the covalent order of the twenty standard amino acids along the backbone. Two proteins with the same sequence will (almost always) fold to the same structure; two with 30% identity often share a fold but not the details.

pLDDT. pLDDT is the predicted lDDT-Cα score: AlphaFold's confidence that the local environment of each residue (all inter-atomic distances within 15 Å) is correctly placed. It is a per-residue number between 0 and 100, with higher meaning more reliable.

InterPro / GO / CATH / organism. Functional annotations link the protein to curated databases. InterPro entries identify conserved domains and families by matching the sequence against member-database signatures (Pfam, PROSITE, CDD, …). Gene Ontology (GO) terms describe molecular function, biological process, and cellular component in a controlled vocabulary. CATH places the structure in a hierarchical fold classification (Class/Architecture/Topology/Homologous-superfamily). The organism is the source species.

Contact-map, Ramachandran, and PAE plots. Three diagnostic plots accompany the record. The Cα contact map visualizes the tertiary structure as a 2D adjacency matrix (8 Å cutoff, sequence-local contacts suppressed). The Ramachandran plot shows the distribution of backbone (φ, ψ) torsions, with points in the α and β basins reflecting secondary structure content. The PAE plot shows AlphaFold's inter-residue confidence as a color matrix.

mmCIF coordinates. The mmCIF table is the protein's shape written out atom by atom. For each backbone N, Cα, C, and carbonyl O, it records an (x, y, z) coordinate triple in Å plus the residue type, chain letter, and residue number.

Radius of gyration, Cα contacts, bounding box. Three whole-structure scalars: the radius of gyration (RMS distance of Cα from centroid, in Å), the count of Cα–Cα contacts (pairs closer than 8 Å and separated by more than four residues in sequence — i.e. tertiary, not local, contacts), and the bounding-box dimensions. Together they distinguish compact globular folds from extended fibres or disordered chains.

Foldseek 3Di. The Foldseek 3Di string encodes local tertiary geometry as a 20-letter alphabet — one character per residue — derived from the relative positions of nearby Cα atoms. Unlike the amino-acid sequence, 3Di is a direct function of the 3D structure, so two proteins with the same fold have similar 3Di strings even at low sequence identity.

Rendered structure images. Six rendered views show the 3D structure from the faces of a cube — i.e. along ±x, ±y, ±z. Rendering representation is drawn randomly per protein from cartoon (secondary-structure ribbons), sticks (backbone bonds), or molecular surface; coloring is either N→C rainbow (blue at the N-terminus through red at the C-terminus) or one color per chain.

Nearest PDB structures. The Foldseek neighbor list gives the closest experimentally determined structures in the PDB, ranked by structural alignment. TM-score near 1 means near-identical fold; near 0.3 means only rough topology match. This is how one finds what a novel AlphaFold prediction most resembles in the solved-structure universe.

Solvent-accessible surface area. SASA measures how much of the protein is reachable by solvent. It is computed by rolling a water-sized probe over the atomic surface and summing the exposed area (Å²). Per-residue SASA distinguishes core (buried, low SASA) from surface (exposed, high SASA) residues; total SASA is a whole-molecule size measure.